Protein AF-A0A1Q6JDL2-F1 (afdb_monomer_lite)

Radius of gyration: 20.77 Å; chains: 1; bounding box: 45×33×59 Å

Structure (mmCIF, N/CA/C/O backbone):
data_AF-A0A1Q6JDL2-F1
#
_entry.id   AF-A0A1Q6JDL2-F1
#
loop_
_atom_site.group_PDB
_atom_site.id
_atom_site.type_symbol
_atom_site.label_atom_id
_atom_site.label_alt_id
_atom_site.label_comp_id
_atom_site.label_asym_id
_atom_site.label_entity_id
_atom_site.label_seq_id
_atom_site.pdbx_PDB_ins_code
_atom_site.Cartn_x
_atom_site.Cartn_y
_atom_site.Cartn_z
_atom_site.occupancy
_atom_site.B_iso_or_equiv
_atom_site.auth_seq_id
_atom_site.auth_comp_id
_atom_site.auth_asym_id
_atom_site.auth_atom_id
_atom_site.pdbx_PDB_model_num
ATOM 1 N N . MET A 1 1 ? -25.948 2.779 13.082 1.00 45.84 1 MET A N 1
ATOM 2 C CA . MET A 1 1 ? -25.462 2.759 11.681 1.00 45.84 1 MET A CA 1
ATOM 3 C C . MET A 1 1 ? -24.022 3.265 11.502 1.00 45.84 1 MET A C 1
ATOM 5 O O . MET A 1 1 ? -23.472 3.060 10.432 1.00 45.84 1 MET A O 1
ATOM 9 N N . LEU A 1 2 ? -23.381 3.844 12.532 1.00 51.50 2 LEU A N 1
ATOM 10 C CA . LEU A 1 2 ? -21.975 4.301 12.524 1.00 51.50 2 LEU A CA 1
ATOM 11 C C . LEU A 1 2 ? -21.120 3.555 13.575 1.00 51.50 2 LEU A C 1
ATOM 13 O O . LEU A 1 2 ? -20.345 4.158 14.305 1.00 51.50 2 LEU A O 1
ATOM 17 N N . GLY A 1 3 ? -21.358 2.255 13.751 1.00 53.88 3 GLY A N 1
ATOM 18 C CA . GLY A 1 3 ? -20.612 1.417 14.699 1.00 53.88 3 GLY A CA 1
ATOM 19 C C . GLY A 1 3 ? -19.662 0.468 13.978 1.00 53.88 3 GLY A C 1
ATOM 20 O O . GLY A 1 3 ? -19.667 0.432 12.755 1.00 53.88 3 GLY A O 1
ATOM 21 N N . LYS A 1 4 ? -18.909 -0.323 14.747 1.00 53.91 4 LYS A N 1
ATOM 22 C CA . LYS A 1 4 ? -17.880 -1.300 14.328 1.00 53.91 4 LYS A CA 1
ATOM 23 C C . LYS A 1 4 ? -18.286 -2.259 13.183 1.00 53.91 4 LYS A C 1
ATOM 25 O O . LYS A 1 4 ? -17.408 -2.769 12.504 1.00 53.91 4 LYS A O 1
ATOM 30 N N . ASP A 1 5 ? -19.591 -2.410 12.936 1.00 59.38 5 ASP A N 1
ATOM 31 C CA . ASP A 1 5 ? -20.210 -3.233 11.880 1.00 59.38 5 ASP A CA 1
ATOM 32 C C . ASP A 1 5 ? -20.914 -2.396 10.781 1.00 59.38 5 ASP A C 1
ATOM 34 O O . ASP A 1 5 ? -21.809 -2.862 10.077 1.00 59.38 5 ASP A O 1
ATOM 38 N N . GLY A 1 6 ? -20.593 -1.104 10.679 1.00 68.94 6 GLY A N 1
ATOM 39 C CA . GLY A 1 6 ? -21.198 -0.157 9.743 1.00 68.94 6 GLY A CA 1
ATOM 40 C C . GLY A 1 6 ? -20.504 -0.133 8.379 1.00 68.94 6 GLY A C 1
ATOM 41 O O . GLY A 1 6 ? -19.303 -0.370 8.272 1.00 68.94 6 GLY A O 1
ATOM 42 N N . ALA A 1 7 ? -21.242 0.261 7.336 1.00 79.31 7 ALA A N 1
ATOM 43 C CA . ALA A 1 7 ? -20.766 0.345 5.945 1.00 79.31 7 ALA A CA 1
ATOM 44 C C . ALA A 1 7 ? -19.514 1.230 5.730 1.00 79.31 7 ALA A C 1
ATOM 46 O O . ALA A 1 7 ? -18.865 1.152 4.689 1.00 79.31 7 ALA A O 1
ATOM 47 N N . PHE A 1 8 ? -19.152 2.056 6.716 1.00 83.38 8 PHE A N 1
ATOM 48 C CA . PHE A 1 8 ? -17.977 2.922 6.671 1.00 83.38 8 PHE A CA 1
ATOM 49 C C . PHE A 1 8 ? -16.648 2.182 6.845 1.00 83.38 8 PHE A C 1
ATOM 51 O O . PHE A 1 8 ? -15.660 2.621 6.264 1.00 83.38 8 PHE A O 1
ATOM 58 N N . VAL A 1 9 ? -16.598 1.081 7.604 1.00 87.31 9 VAL A N 1
ATOM 59 C CA . VAL A 1 9 ? -15.344 0.331 7.808 1.00 87.31 9 VAL A CA 1
ATOM 60 C C . VAL A 1 9 ? -14.867 -0.306 6.490 1.00 87.31 9 VAL A C 1
ATOM 62 O O . VAL A 1 9 ? -13.727 -0.042 6.109 1.00 87.31 9 VAL A O 1
ATOM 65 N N . PRO A 1 10 ? -15.717 -1.016 5.715 1.00 89.75 10 PRO A N 1
ATOM 66 C CA . PRO A 1 10 ? -15.338 -1.515 4.388 1.00 89.75 10 PRO A CA 1
ATOM 67 C C . PRO A 1 10 ? -14.972 -0.408 3.389 1.00 89.75 10 PRO A C 1
ATOM 69 O O . PRO A 1 10 ? -14.063 -0.575 2.578 1.00 89.75 10 PRO A O 1
ATOM 72 N N . LEU A 1 11 ? -15.654 0.743 3.443 1.00 91.38 11 LEU A N 1
ATOM 73 C CA . LEU A 1 11 ? -15.316 1.887 2.592 1.00 91.38 11 LEU A CA 1
ATOM 74 C C . LEU A 1 11 ? -13.927 2.444 2.935 1.00 91.38 11 LEU A C 1
ATOM 76 O O . LEU A 1 11 ? -13.118 2.679 2.039 1.00 91.38 11 LEU A O 1
ATOM 80 N N . LEU A 1 12 ? -13.639 2.632 4.225 1.00 90.50 12 LEU A N 1
ATOM 81 C CA . LEU A 1 12 ? -12.338 3.104 4.690 1.00 90.50 12 LEU A CA 1
ATOM 82 C C . LEU A 1 12 ? -11.230 2.112 4.323 1.00 90.50 12 LEU A C 1
ATOM 84 O O . LEU A 1 12 ? -10.177 2.529 3.849 1.00 90.50 12 LEU A O 1
ATOM 88 N N . GLU A 1 13 ? -11.486 0.812 4.474 1.00 92.44 13 GLU A N 1
ATOM 89 C CA . GLU A 1 13 ? -10.595 -0.251 4.009 1.00 92.44 13 GLU A CA 1
ATOM 90 C C . GLU A 1 13 ? -10.262 -0.109 2.524 1.00 92.44 13 GLU A C 1
ATOM 92 O O . GLU A 1 13 ? -9.089 -0.087 2.144 1.00 92.44 13 GLU A O 1
ATOM 97 N N . SER A 1 14 ? -11.289 0.044 1.685 1.00 94.12 14 SER A N 1
ATOM 98 C CA . SER A 1 14 ? -11.118 0.216 0.245 1.00 94.12 14 SER A CA 1
ATOM 99 C C . SER A 1 14 ? -10.290 1.457 -0.089 1.00 94.12 14 SER A C 1
ATOM 101 O O . SER A 1 14 ? -9.415 1.384 -0.949 1.00 94.12 14 SER A O 1
ATOM 103 N N . ILE A 1 15 ? -10.542 2.585 0.581 1.00 93.75 15 ILE A N 1
ATOM 104 C CA . ILE A 1 15 ? -9.812 3.840 0.351 1.00 93.75 15 ILE A CA 1
ATOM 105 C C . ILE A 1 15 ? -8.339 3.687 0.742 1.00 93.75 15 ILE A C 1
ATOM 107 O O . ILE A 1 15 ? -7.460 4.047 -0.038 1.00 93.75 15 ILE A O 1
ATOM 111 N N . LEU A 1 16 ? -8.054 3.125 1.922 1.00 93.75 16 LEU A N 1
ATOM 112 C CA . LEU A 1 16 ? -6.681 2.939 2.398 1.00 93.75 16 LEU A CA 1
ATOM 113 C C . LEU A 1 16 ? -5.899 1.974 1.502 1.00 93.75 16 LEU A C 1
ATOM 115 O O . LEU A 1 16 ? -4.747 2.243 1.165 1.00 93.75 16 LEU A O 1
ATOM 119 N N . ASN A 1 17 ? -6.523 0.875 1.076 1.00 95.69 17 ASN A N 1
ATOM 120 C CA . ASN A 1 17 ? -5.894 -0.074 0.161 1.00 95.69 17 ASN A CA 1
ATOM 121 C C . ASN A 1 17 ? -5.638 0.551 -1.218 1.00 95.69 17 ASN A C 1
ATOM 123 O O . ASN A 1 17 ? -4.544 0.391 -1.751 1.00 95.69 17 ASN A O 1
ATOM 127 N N . ALA A 1 18 ? -6.593 1.305 -1.771 1.00 96.81 18 ALA A N 1
ATOM 128 C CA . ALA A 1 18 ? -6.411 1.998 -3.047 1.00 96.81 18 ALA A CA 1
ATOM 129 C C . ALA A 1 18 ? -5.289 3.046 -2.985 1.00 96.81 18 ALA A C 1
ATOM 131 O O . ALA A 1 18 ? -4.478 3.131 -3.905 1.00 96.81 18 ALA A O 1
ATOM 132 N N . ALA A 1 19 ? -5.196 3.799 -1.885 1.00 95.94 19 ALA A N 1
ATOM 133 C CA . ALA A 1 19 ? -4.126 4.770 -1.680 1.00 95.94 19 ALA A CA 1
ATOM 134 C C . ALA A 1 19 ? -2.740 4.100 -1.659 1.00 95.94 19 ALA A C 1
ATOM 136 O O . ALA A 1 19 ? -1.830 4.552 -2.350 1.00 95.94 19 ALA A O 1
ATOM 137 N N . LEU A 1 20 ? -2.590 2.985 -0.934 1.00 96.62 20 LEU A N 1
ATOM 138 C CA . LEU A 1 20 ? -1.334 2.225 -0.885 1.00 96.62 20 LEU A CA 1
ATOM 139 C C . LEU A 1 20 ? -0.955 1.609 -2.241 1.00 96.62 20 LEU A C 1
ATOM 141 O O . LEU A 1 20 ? 0.227 1.525 -2.570 1.00 96.62 20 LEU A O 1
ATOM 145 N N . GLU A 1 21 ? -1.937 1.165 -3.030 1.00 97.69 21 GLU A N 1
ATOM 146 C CA . GLU A 1 21 ? -1.688 0.687 -4.394 1.00 97.69 21 GLU A CA 1
ATOM 147 C C . GLU A 1 21 ? -1.202 1.807 -5.312 1.00 97.69 21 GLU A C 1
ATOM 149 O O . GLU A 1 21 ? -0.225 1.604 -6.031 1.00 97.69 21 GLU A O 1
ATOM 154 N N . GLY A 1 22 ? -1.821 2.988 -5.230 1.00 97.56 22 GLY A N 1
ATOM 155 C CA . GLY A 1 22 ? -1.391 4.166 -5.979 1.00 97.56 22 GLY A CA 1
ATOM 156 C C . GLY A 1 22 ? 0.030 4.606 -5.619 1.00 97.56 22 GLY A C 1
ATOM 157 O O . GLY A 1 22 ? 0.821 4.909 -6.509 1.00 97.56 22 GLY A O 1
ATOM 158 N N . GLU A 1 23 ? 0.398 4.570 -4.333 1.00 97.88 23 GLU A N 1
ATOM 159 C CA . GLU A 1 23 ? 1.782 4.817 -3.904 1.00 97.88 23 GLU A CA 1
ATOM 160 C C . GLU A 1 23 ? 2.761 3.798 -4.513 1.00 97.88 23 GLU A C 1
ATOM 162 O O . GLU A 1 23 ? 3.850 4.173 -4.944 1.00 97.88 23 GLU A O 1
ATOM 167 N N . MET A 1 24 ? 2.390 2.515 -4.586 1.00 97.94 24 MET A N 1
ATOM 168 C CA . MET A 1 24 ? 3.235 1.483 -5.198 1.00 97.94 24 MET A CA 1
ATOM 169 C C . MET A 1 24 ? 3.373 1.654 -6.714 1.00 97.94 24 MET A C 1
ATOM 171 O O . MET A 1 24 ? 4.446 1.402 -7.262 1.00 97.94 24 MET A O 1
ATOM 175 N N . ASP A 1 25 ? 2.308 2.066 -7.401 1.00 97.94 25 ASP A N 1
ATOM 176 C CA . ASP A 1 25 ? 2.372 2.358 -8.834 1.00 97.94 25 ASP A CA 1
ATOM 177 C C . ASP A 1 25 ? 3.292 3.547 -9.119 1.00 97.94 25 ASP A C 1
ATOM 179 O O . ASP A 1 25 ? 4.100 3.475 -10.042 1.00 97.94 25 ASP A O 1
ATOM 183 N N . ALA A 1 26 ? 3.236 4.590 -8.286 1.00 97.75 26 ALA A N 1
ATOM 184 C CA . ALA A 1 26 ? 4.156 5.721 -8.369 1.00 97.75 26 ALA A CA 1
ATOM 185 C C . ALA A 1 26 ? 5.610 5.332 -8.034 1.00 97.75 26 ALA A C 1
ATOM 187 O O . ALA A 1 26 ? 6.539 5.876 -8.625 1.00 97.75 26 ALA A O 1
ATOM 188 N N . HIS A 1 27 ? 5.813 4.387 -7.108 1.00 97.69 27 HIS A N 1
ATOM 189 C CA . HIS A 1 27 ? 7.139 3.878 -6.733 1.00 97.69 27 HIS A CA 1
ATOM 190 C C . HIS A 1 27 ? 7.797 3.052 -7.844 1.00 97.69 27 HIS A C 1
ATOM 192 O O . HIS A 1 27 ? 9.001 3.146 -8.053 1.00 97.69 27 HIS A O 1
ATOM 198 N N . LEU A 1 28 ? 7.027 2.232 -8.566 1.00 97.88 28 LEU A N 1
ATOM 199 C CA . LEU A 1 28 ? 7.543 1.359 -9.626 1.00 97.88 28 LEU A CA 1
ATOM 200 C C . LEU A 1 28 ? 7.565 2.058 -10.991 1.00 97.88 28 LEU A C 1
ATOM 202 O O . LEU A 1 28 ? 6.835 1.655 -11.910 1.00 97.88 28 LEU A O 1
ATOM 206 N N . THR A 1 29 ? 8.438 3.062 -11.110 1.00 97.81 29 THR A N 1
ATOM 207 C CA . THR A 1 29 ? 8.723 3.765 -12.370 1.00 97.81 29 THR A CA 1
ATOM 208 C C . THR A 1 29 ? 9.323 2.828 -13.424 1.00 97.81 29 THR A C 1
ATOM 210 O O . THR A 1 29 ? 9.679 1.678 -13.145 1.00 97.81 29 THR A O 1
ATOM 213 N N . GLU A 1 30 ? 9.437 3.309 -14.661 1.00 97.38 30 GLU A N 1
ATOM 214 C CA . GLU A 1 30 ? 10.061 2.540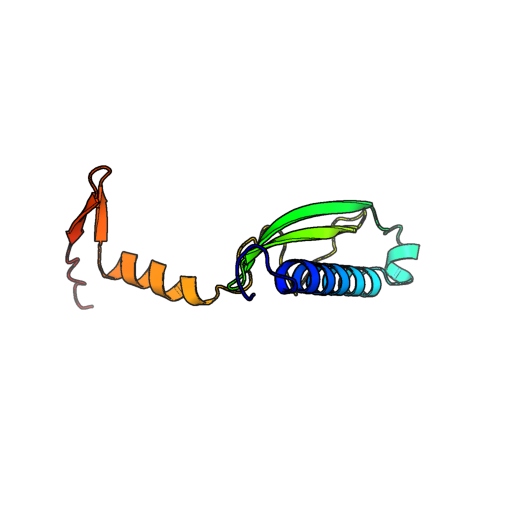 -15.739 1.00 97.38 30 GLU A CA 1
ATOM 215 C C . GLU A 1 30 ? 11.541 2.253 -15.438 1.00 97.38 30 GLU A C 1
ATOM 217 O O . GLU A 1 30 ? 12.006 1.133 -15.637 1.00 97.38 30 GLU A O 1
ATOM 222 N N . GLU A 1 31 ? 12.261 3.214 -14.855 1.00 97.88 31 GLU A N 1
ATOM 223 C CA . GLU A 1 31 ? 13.660 3.049 -14.452 1.00 97.88 31 GLU A CA 1
ATOM 224 C C . GLU A 1 31 ? 13.807 1.956 -13.387 1.00 97.88 31 GLU A C 1
ATOM 226 O O . GLU A 1 31 ? 14.647 1.065 -13.519 1.00 97.88 31 GLU A O 1
ATOM 231 N N . GLU A 1 32 ? 12.955 1.966 -12.357 1.00 97.88 32 GLU A N 1
ATOM 232 C CA . GLU A 1 32 ? 12.938 0.921 -11.326 1.00 97.88 32 GLU A CA 1
ATOM 233 C C . GLU A 1 32 ? 12.693 -0.466 -11.936 1.00 97.88 32 GLU A C 1
ATOM 235 O O . GLU A 1 32 ? 13.343 -1.443 -11.553 1.00 97.88 32 GLU A O 1
ATOM 240 N N . ARG A 1 33 ? 11.798 -0.562 -12.927 1.00 97.19 33 ARG A N 1
ATOM 241 C CA . ARG A 1 33 ? 11.502 -1.820 -13.630 1.00 97.19 33 ARG A CA 1
ATOM 242 C C . ARG A 1 33 ? 12.667 -2.298 -14.483 1.00 97.19 33 ARG A C 1
ATOM 244 O O . ARG A 1 33 ? 12.983 -3.488 -14.447 1.00 97.19 33 ARG A O 1
ATOM 251 N N . GLN A 1 34 ? 13.337 -1.395 -15.192 1.00 97.88 34 GLN A N 1
ATOM 252 C CA . GLN A 1 34 ? 14.535 -1.704 -15.979 1.00 97.88 34 GLN A CA 1
ATOM 253 C C . GLN A 1 34 ? 15.702 -2.155 -15.091 1.00 97.88 34 GLN A C 1
ATOM 255 O O . GLN A 1 34 ? 16.439 -3.068 -15.461 1.00 97.88 34 GLN A O 1
ATOM 260 N N . MET A 1 35 ? 15.814 -1.606 -13.877 1.00 97.44 35 MET A N 1
ATOM 261 C CA . MET A 1 35 ? 16.748 -2.069 -12.841 1.00 97.44 35 MET A CA 1
ATOM 262 C C . MET A 1 35 ? 16.323 -3.390 -12.168 1.00 97.44 35 MET A C 1
ATOM 264 O O . MET A 1 35 ? 16.991 -3.871 -11.251 1.00 97.44 35 MET A O 1
ATOM 268 N N . GLY A 1 36 ? 15.225 -4.006 -12.615 1.00 97.44 36 GLY A N 1
ATOM 269 C CA . GLY A 1 36 ? 14.753 -5.310 -12.153 1.00 97.44 36 GLY A CA 1
ATOM 270 C C . GLY A 1 36 ? 13.815 -5.267 -10.945 1.00 97.44 36 GLY A C 1
ATOM 271 O O . GLY A 1 36 ? 13.444 -6.330 -10.430 1.00 97.44 36 GLY A O 1
ATOM 272 N N . ASN A 1 37 ? 13.400 -4.079 -10.488 1.00 98.38 37 ASN A N 1
ATOM 273 C CA . ASN A 1 37 ? 12.397 -3.967 -9.440 1.00 98.38 37 ASN A CA 1
ATOM 274 C C . ASN A 1 37 ? 10.995 -4.278 -9.981 1.00 98.38 37 ASN A C 1
ATOM 276 O O . ASN A 1 37 ? 10.644 -4.007 -11.127 1.00 98.38 37 ASN A O 1
ATOM 280 N N . ARG A 1 38 ? 10.167 -4.895 -9.144 1.00 97.94 38 ARG A N 1
ATOM 281 C CA . ARG A 1 38 ? 8.807 -5.316 -9.500 1.00 97.94 38 ARG A CA 1
ATOM 282 C C . ARG A 1 38 ? 7.994 -5.612 -8.256 1.00 97.94 38 ARG A C 1
ATOM 284 O O . ARG A 1 38 ? 8.548 -5.816 -7.180 1.00 97.94 38 ARG A O 1
ATOM 291 N N . ARG A 1 39 ? 6.677 -5.726 -8.412 1.00 97.81 39 ARG A N 1
ATOM 292 C CA . ARG A 1 39 ? 5.776 -6.145 -7.330 1.00 97.81 39 ARG A CA 1
ATOM 293 C C . ARG A 1 39 ? 6.154 -7.543 -6.815 1.00 97.81 39 ARG A C 1
ATOM 295 O O . ARG A 1 39 ? 6.444 -8.452 -7.595 1.00 97.81 39 ARG A O 1
ATOM 302 N N . ASN A 1 40 ? 6.124 -7.708 -5.496 1.00 97.38 40 ASN A N 1
ATOM 303 C CA . ASN A 1 40 ? 6.482 -8.928 -4.772 1.00 97.38 40 ASN A CA 1
ATOM 304 C C . ASN A 1 40 ? 5.405 -9.280 -3.731 1.00 97.38 40 ASN A C 1
ATOM 306 O O . ASN A 1 40 ? 5.679 -9.466 -2.544 1.00 97.38 40 ASN A O 1
ATOM 310 N N . GLY A 1 41 ? 4.157 -9.333 -4.199 1.00 96.38 41 GLY A N 1
ATOM 311 C CA . GLY A 1 41 ? 2.993 -9.640 -3.375 1.00 96.38 41 GLY A CA 1
ATOM 312 C C . GLY A 1 41 ? 2.572 -8.493 -2.456 1.00 96.38 41 GLY A C 1
ATOM 313 O O . GLY A 1 41 ? 2.926 -7.328 -2.660 1.00 96.38 41 GLY A O 1
ATOM 314 N N . LYS A 1 42 ? 1.771 -8.844 -1.450 1.00 96.00 42 LYS A N 1
ATOM 315 C CA . LYS A 1 42 ? 1.226 -7.919 -0.454 1.00 96.00 42 LYS A CA 1
ATOM 316 C C . LYS A 1 42 ? 1.320 -8.540 0.937 1.00 96.00 42 LYS A C 1
ATOM 318 O O . LYS A 1 42 ? 1.374 -9.761 1.074 1.00 96.00 42 LYS A O 1
ATOM 323 N N . MET A 1 43 ? 1.341 -7.701 1.961 1.00 94.62 43 MET A N 1
ATOM 324 C CA . MET A 1 43 ? 1.324 -8.107 3.362 1.00 94.62 43 MET A CA 1
ATOM 325 C C . MET A 1 43 ? 0.099 -7.513 4.046 1.00 94.62 43 MET A C 1
ATOM 327 O O . MET A 1 43 ? -0.155 -6.317 3.926 1.00 94.62 43 MET A O 1
ATOM 331 N N . GLN A 1 44 ? -0.638 -8.342 4.779 1.00 95.31 44 GLN A N 1
ATOM 332 C CA . GLN A 1 44 ? -1.771 -7.874 5.567 1.00 95.31 44 GLN A CA 1
ATOM 333 C C . GLN A 1 44 ? -1.304 -7.331 6.917 1.00 95.31 44 GLN A C 1
ATOM 335 O O . GLN A 1 44 ? -0.398 -7.889 7.542 1.00 95.31 44 GLN A O 1
ATOM 340 N N . LYS A 1 45 ? -1.939 -6.256 7.3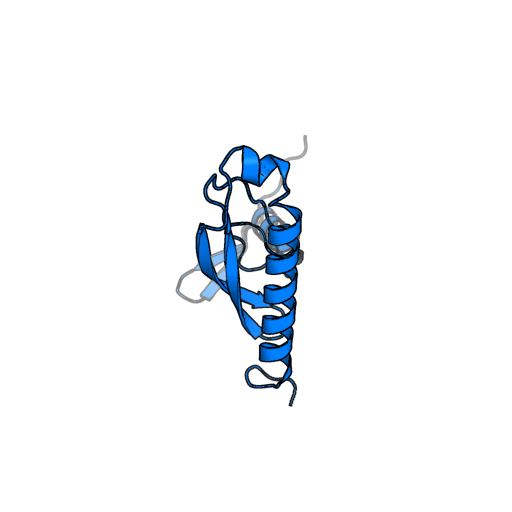82 1.00 93.69 45 LYS A N 1
ATOM 341 C CA . LYS A 1 45 ? -1.821 -5.773 8.759 1.00 93.69 45 LYS A CA 1
ATOM 342 C C . LYS A 1 45 ? -3.140 -5.167 9.224 1.00 93.69 45 LYS A C 1
ATOM 344 O O . LYS A 1 45 ? -3.875 -4.589 8.427 1.00 93.69 45 LYS A O 1
ATOM 349 N N . GLN A 1 46 ? -3.402 -5.269 10.523 1.00 93.06 46 GLN A N 1
ATOM 350 C CA . GLN A 1 46 ? -4.550 -4.621 11.147 1.00 93.06 46 GLN A CA 1
ATOM 351 C C . GLN A 1 46 ? -4.179 -3.210 11.593 1.00 93.06 46 GLN A C 1
ATOM 353 O O . GLN A 1 46 ? -3.144 -2.993 12.233 1.00 93.06 46 GLN A O 1
ATOM 358 N N . VAL A 1 47 ? -5.017 -2.251 11.223 1.00 91.38 47 VAL A N 1
ATOM 359 C CA . VAL A 1 47 ? -4.823 -0.832 11.490 1.00 91.38 47 VAL A CA 1
ATOM 360 C C . VAL A 1 47 ? -5.984 -0.325 12.326 1.00 91.38 47 VAL A C 1
ATOM 362 O O . VAL A 1 47 ? -7.149 -0.452 11.960 1.00 91.38 47 VAL A O 1
ATOM 365 N N . GLN A 1 48 ? -5.647 0.269 13.462 1.00 88.00 48 GLN A N 1
ATOM 366 C CA . GLN A 1 48 ? -6.596 0.886 14.370 1.00 88.00 48 GLN A CA 1
ATOM 367 C C . GLN A 1 48 ? -6.907 2.300 13.890 1.00 88.00 48 GLN A C 1
ATOM 369 O O . GLN A 1 48 ? -6.013 3.146 13.777 1.00 88.00 48 GLN A O 1
ATOM 374 N N . THR A 1 49 ? -8.185 2.561 13.636 1.00 84.06 49 THR A N 1
ATOM 375 C CA . THR A 1 49 ? -8.696 3.881 13.262 1.00 84.06 49 THR A CA 1
ATOM 376 C C . THR A 1 49 ? -9.754 4.331 14.272 1.00 84.06 49 THR A C 1
ATOM 378 O O . THR A 1 49 ? -10.328 3.491 14.970 1.00 84.06 49 THR A O 1
ATOM 381 N N . PRO A 1 50 ? -10.071 5.635 14.355 1.00 80.94 50 PRO A N 1
ATOM 382 C CA . PRO A 1 50 ? -11.153 6.117 15.216 1.00 80.94 50 PRO A CA 1
ATOM 383 C C . PRO A 1 50 ? -12.523 5.489 14.914 1.00 80.94 50 PRO A C 1
ATOM 385 O O . PRO A 1 50 ? -13.385 5.459 15.787 1.00 80.94 50 PRO A O 1
ATOM 388 N N . LEU A 1 51 ? -12.726 4.991 13.690 1.0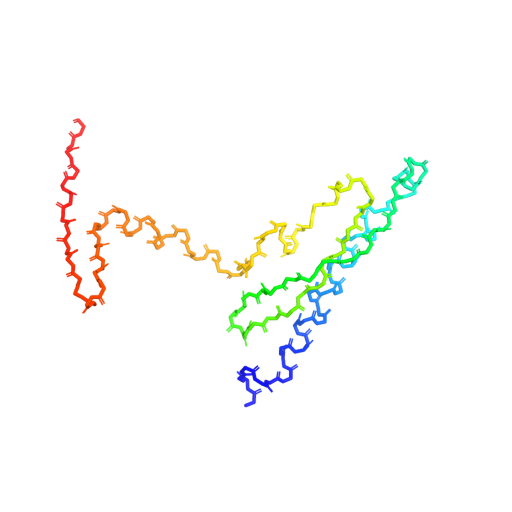0 80.81 51 LEU A N 1
ATOM 389 C CA . LEU A 1 51 ? -13.988 4.404 13.233 1.00 80.81 51 LEU A CA 1
ATOM 390 C C . LEU A 1 51 ? -14.057 2.882 13.430 1.00 80.81 51 LEU A C 1
ATOM 392 O O . LEU A 1 51 ? -15.132 2.299 13.313 1.00 80.81 51 LEU A O 1
ATOM 396 N N . GLY A 1 52 ? -12.930 2.237 13.733 1.00 82.62 52 GLY A N 1
ATOM 397 C CA . GLY A 1 52 ? -12.837 0.787 13.864 1.00 82.62 52 GLY A CA 1
ATOM 398 C C . GLY A 1 52 ? -11.480 0.233 13.440 1.00 82.62 52 GLY A C 1
ATOM 399 O O . GLY A 1 52 ? -10.605 0.953 12.952 1.00 82.62 52 GLY A O 1
ATOM 400 N N . GLU A 1 53 ? -11.310 -1.069 13.642 1.00 88.44 53 GLU A N 1
ATOM 401 C CA . GLU A 1 53 ? -10.172 -1.814 13.110 1.00 88.44 53 GLU A CA 1
ATOM 402 C C . GLU A 1 53 ? -10.411 -2.108 11.627 1.00 88.44 53 GLU A C 1
ATOM 404 O O . GLU A 1 53 ? -11.513 -2.487 11.235 1.00 88.44 53 GLU A O 1
ATOM 409 N N . VAL A 1 54 ? -9.383 -1.894 10.812 1.00 91.25 54 VAL A N 1
ATOM 410 C CA . VAL A 1 54 ? -9.413 -2.086 9.361 1.00 91.25 54 VAL A CA 1
ATOM 411 C C . VAL A 1 54 ? -8.274 -3.017 8.963 1.00 91.25 54 VAL A C 1
ATOM 413 O O . VAL A 1 54 ? -7.147 -2.862 9.445 1.00 91.25 54 VAL A O 1
ATOM 416 N N . THR A 1 55 ? -8.539 -3.953 8.052 1.00 92.75 55 THR A N 1
ATOM 417 C CA . THR A 1 55 ? -7.490 -4.808 7.487 1.00 92.75 55 THR A CA 1
ATOM 418 C C . THR A 1 55 ? -6.929 -4.156 6.233 1.00 92.75 55 THR A C 1
ATOM 420 O O . THR A 1 55 ? -7.625 -3.998 5.239 1.00 92.75 55 THR A O 1
ATOM 423 N N . VAL A 1 56 ? -5.649 -3.788 6.242 1.00 94.56 56 VAL A N 1
ATOM 424 C CA . VAL A 1 56 ? -4.996 -3.231 5.049 1.00 94.56 56 VAL A CA 1
ATOM 425 C C . VAL A 1 56 ? -4.008 -4.222 4.457 1.00 94.56 56 VAL A C 1
ATOM 427 O O . VAL A 1 56 ? -3.295 -4.930 5.169 1.00 94.56 56 VAL A O 1
ATOM 430 N N . SER A 1 57 ? -3.945 -4.247 3.132 1.00 95.56 57 SER A N 1
ATOM 431 C CA . SER A 1 57 ? -3.068 -5.100 2.344 1.00 95.56 57 SER A CA 1
ATOM 432 C C . SER A 1 57 ? -1.973 -4.249 1.706 1.00 95.56 57 SER A C 1
ATOM 434 O O . SER A 1 57 ? -2.105 -3.786 0.576 1.00 95.56 57 SER A O 1
ATOM 436 N N . THR A 1 58 ? -0.866 -4.055 2.420 1.00 95.75 58 THR A N 1
ATOM 437 C CA . THR A 1 58 ? 0.250 -3.222 1.963 1.00 95.75 58 THR A CA 1
ATOM 438 C C . THR A 1 58 ? 1.031 -3.918 0.841 1.00 95.75 58 THR A C 1
ATOM 440 O O . THR A 1 58 ? 1.558 -5.015 1.065 1.00 95.75 58 THR A O 1
ATOM 443 N N . PRO A 1 59 ? 1.142 -3.317 -0.355 1.00 97.38 59 PRO A N 1
ATOM 444 C CA . PRO A 1 59 ? 1.932 -3.879 -1.440 1.00 97.38 59 PRO A CA 1
ATOM 445 C C . PRO A 1 59 ? 3.428 -3.832 -1.113 1.00 97.38 59 PRO A C 1
ATOM 447 O O . PRO A 1 59 ? 3.896 -3.015 -0.318 1.00 97.38 59 PRO A O 1
ATOM 450 N N . ARG A 1 60 ? 4.197 -4.733 -1.729 1.00 96.81 60 ARG A N 1
ATOM 451 C CA . ARG A 1 60 ? 5.658 -4.771 -1.607 1.00 96.81 60 ARG A CA 1
ATOM 452 C C . ARG A 1 60 ? 6.329 -4.844 -2.965 1.00 96.81 60 ARG A C 1
ATOM 454 O O . ARG A 1 60 ? 5.802 -5.452 -3.895 1.00 96.81 60 ARG A O 1
ATOM 461 N N . ASP A 1 61 ? 7.527 -4.288 -3.041 1.00 98.00 61 ASP A N 1
ATOM 462 C CA . ASP A 1 61 ? 8.432 -4.416 -4.173 1.00 98.00 61 ASP A CA 1
ATOM 463 C C . ASP A 1 61 ? 9.504 -5.495 -3.909 1.00 98.00 61 ASP A C 1
ATOM 465 O O . ASP A 1 61 ? 9.692 -5.972 -2.781 1.00 98.00 61 ASP A O 1
ATOM 469 N N . ARG A 1 62 ? 10.191 -5.928 -4.968 1.00 97.94 62 ARG A N 1
ATOM 470 C CA . ARG A 1 62 ? 11.212 -6.984 -4.930 1.00 97.94 62 ARG A CA 1
ATOM 471 C C . ARG A 1 62 ? 12.442 -6.529 -4.158 1.00 97.94 62 ARG A C 1
ATOM 473 O O . ARG A 1 62 ? 12.981 -7.318 -3.382 1.00 97.94 62 ARG A O 1
ATOM 480 N N . ASN A 1 63 ? 12.827 -5.270 -4.328 1.00 97.62 63 ASN A N 1
ATOM 481 C CA . ASN A 1 63 ? 14.003 -4.687 -3.689 1.00 97.62 63 ASN A CA 1
ATOM 482 C C . ASN A 1 63 ? 13.723 -4.248 -2.243 1.00 97.62 63 ASN A C 1
ATOM 484 O O . ASN A 1 63 ? 14.648 -3.932 -1.501 1.00 97.62 63 ASN A O 1
ATOM 488 N N . SER A 1 64 ? 12.459 -4.299 -1.806 1.00 95.81 64 SER A N 1
ATOM 489 C CA . SER A 1 64 ? 11.997 -3.824 -0.495 1.00 95.81 64 SER A CA 1
ATOM 490 C C . SER A 1 64 ? 12.282 -2.334 -0.239 1.00 95.81 64 SER A C 1
ATOM 492 O O . SER A 1 64 ? 12.340 -1.916 0.925 1.00 95.81 64 SER A O 1
ATOM 494 N N . SER A 1 65 ? 12.429 -1.541 -1.306 1.00 96.38 65 SER A N 1
ATOM 495 C CA . SER A 1 65 ? 12.708 -0.103 -1.262 1.00 96.38 65 SER A CA 1
ATOM 496 C C . SER A 1 65 ? 11.450 0.752 -1.093 1.00 96.38 65 SER A C 1
ATOM 498 O O . SER A 1 65 ? 11.562 1.886 -0.641 1.00 96.38 65 SER A O 1
ATOM 500 N N . PHE A 1 66 ? 10.257 0.214 -1.366 1.00 97.50 66 PHE A N 1
ATOM 501 C CA . PHE A 1 66 ? 8.997 0.955 -1.256 1.00 97.50 66 PHE A CA 1
ATOM 502 C C . PHE A 1 66 ? 8.749 1.457 0.168 1.00 97.50 66 PHE A C 1
ATOM 504 O O . PHE A 1 66 ? 8.691 0.631 1.078 1.00 97.50 66 PHE A O 1
ATOM 511 N N . ASP A 1 67 ? 8.572 2.764 0.380 1.00 95.62 67 ASP A N 1
ATOM 512 C CA . ASP A 1 67 ? 8.278 3.366 1.691 1.00 95.62 67 ASP A CA 1
ATOM 513 C C . ASP A 1 67 ? 6.927 4.117 1.685 1.00 95.62 67 ASP A C 1
ATOM 515 O O . ASP A 1 67 ? 6.880 5.290 1.307 1.00 95.62 67 ASP A O 1
ATOM 519 N N . PRO A 1 68 ? 5.815 3.454 2.069 1.00 94.44 68 PRO A N 1
ATOM 520 C CA . PRO A 1 68 ? 4.477 4.040 2.011 1.00 94.44 68 PRO A CA 1
ATOM 521 C C . PRO A 1 68 ? 4.297 5.186 3.011 1.00 94.44 68 PRO A C 1
ATOM 523 O O . PRO A 1 68 ? 4.779 5.101 4.147 1.00 94.44 68 PRO A O 1
ATOM 526 N N . GLN A 1 69 ? 3.550 6.224 2.627 1.00 91.12 69 GLN A N 1
ATOM 527 C CA . GLN A 1 69 ? 3.370 7.435 3.437 1.00 91.12 69 GLN A CA 1
ATOM 528 C C . GLN A 1 69 ? 2.022 7.469 4.159 1.00 91.12 69 GLN A C 1
ATOM 530 O O . GLN A 1 69 ? 1.981 7.874 5.322 1.00 91.12 69 GLN A O 1
ATOM 535 N N . PHE A 1 70 ? 0.941 6.992 3.529 1.00 88.56 70 PHE A N 1
ATOM 536 C CA . PHE A 1 70 ? -0.381 6.926 4.172 1.00 88.56 70 PHE A CA 1
ATOM 537 C C . PHE A 1 70 ? -0.397 6.028 5.413 1.00 88.56 70 PHE A C 1
ATOM 539 O O . PHE A 1 70 ? -1.010 6.370 6.424 1.00 88.56 70 PHE A O 1
ATOM 546 N N . ILE A 1 71 ? 0.260 4.866 5.342 1.00 91.31 71 ILE A N 1
ATOM 547 C CA . ILE A 1 71 ? 0.405 3.960 6.485 1.00 91.31 71 ILE A CA 1
ATOM 548 C C . ILE A 1 71 ? 1.810 3.375 6.480 1.00 91.31 71 ILE A C 1
ATOM 550 O O . ILE A 1 71 ? 2.091 2.415 5.753 1.00 91.31 71 ILE A O 1
ATOM 554 N N . LYS A 1 72 ? 2.680 3.893 7.347 1.00 92.12 72 LYS A N 1
ATOM 555 C CA . LYS A 1 72 ? 4.099 3.539 7.329 1.00 92.12 72 LYS A CA 1
ATOM 556 C C . LYS A 1 72 ? 4.330 2.066 7.638 1.00 92.12 72 LYS A C 1
ATOM 558 O O . LYS A 1 72 ? 3.496 1.352 8.221 1.00 92.12 72 LYS A O 1
ATOM 563 N N . LYS A 1 73 ? 5.508 1.571 7.259 1.00 91.12 73 LYS A N 1
ATOM 564 C CA . LYS A 1 73 ? 5.941 0.212 7.610 1.00 91.12 73 LYS A CA 1
ATOM 565 C C . LYS A 1 73 ? 5.837 0.005 9.122 1.00 91.12 73 LYS A C 1
ATOM 567 O O . LYS A 1 73 ? 6.341 0.808 9.898 1.00 91.12 73 LYS A O 1
ATOM 572 N N . ARG A 1 74 ? 5.216 -1.110 9.526 1.00 88.25 74 ARG A N 1
ATOM 573 C CA . ARG A 1 74 ? 4.998 -1.511 10.935 1.00 88.25 74 ARG A CA 1
ATOM 574 C C . ARG A 1 74 ? 4.122 -0.559 11.765 1.00 88.25 74 ARG A C 1
ATOM 576 O O . ARG A 1 74 ? 3.949 -0.789 12.956 1.00 88.25 74 ARG A O 1
ATOM 583 N N . GLU A 1 75 ? 3.537 0.466 11.155 1.00 88.00 75 GLU A N 1
ATOM 584 C CA . GLU A 1 75 ? 2.577 1.344 11.816 1.00 88.00 75 GLU A CA 1
ATOM 585 C C . GLU A 1 75 ? 1.185 0.701 11.811 1.00 88.00 75 GLU A C 1
ATOM 587 O O . GLU A 1 75 ? 0.672 0.328 10.749 1.00 88.00 75 GLU A O 1
ATOM 592 N N . THR A 1 76 ? 0.597 0.564 13.002 1.00 86.06 76 THR A N 1
ATOM 593 C CA . THR A 1 76 ? -0.744 -0.003 13.236 1.00 86.06 76 THR A CA 1
ATOM 59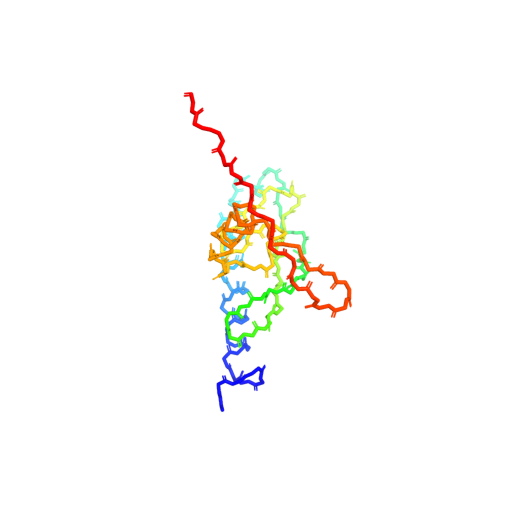4 C C . THR A 1 76 ? -1.738 1.027 13.767 1.00 86.06 76 THR A C 1
ATOM 596 O O . THR A 1 76 ? -2.917 0.723 13.903 1.00 86.06 76 THR A O 1
ATOM 599 N N . ILE A 1 77 ? -1.287 2.248 14.071 1.00 81.38 77 ILE A N 1
ATOM 600 C CA . ILE A 1 77 ? -2.110 3.316 14.646 1.00 81.38 77 ILE A CA 1
ATOM 601 C C . ILE A 1 77 ? -1.776 4.674 13.981 1.00 81.38 77 ILE A C 1
ATOM 603 O O . ILE A 1 77 ? -1.323 5.600 14.655 1.00 81.38 77 ILE A O 1
ATOM 607 N N . PRO A 1 78 ? -1.966 4.810 12.657 1.00 69.31 78 PRO A N 1
ATOM 608 C CA . PRO A 1 78 ? -1.513 5.971 11.884 1.00 69.31 78 PRO A CA 1
ATOM 609 C C . PRO A 1 78 ? -2.249 7.271 12.245 1.00 69.31 78 PRO A C 1
ATOM 611 O O . PRO A 1 78 ? -1.691 8.356 12.134 1.00 69.31 78 PRO A O 1
ATOM 614 N N . LEU A 1 79 ? -3.493 7.172 12.728 1.00 65.12 79 LEU A N 1
ATOM 615 C CA . LEU A 1 79 ? -4.372 8.321 12.985 1.00 65.12 79 LEU A CA 1
ATOM 616 C C . LEU A 1 79 ? -4.451 8.732 14.465 1.00 65.12 79 LEU A C 1
ATOM 618 O O . LEU A 1 79 ? -5.184 9.658 14.799 1.00 65.12 79 LEU A O 1
ATOM 622 N N . LEU A 1 80 ? -3.701 8.084 15.367 1.00 58.72 80 LEU A N 1
ATOM 623 C CA . LEU A 1 80 ? -3.589 8.512 16.771 1.00 58.72 80 LEU A CA 1
ATOM 624 C C . LEU A 1 80 ? -2.250 9.228 17.001 1.00 58.72 80 LEU A C 1
ATOM 626 O O . LEU A 1 80 ? -1.461 8.843 17.868 1.00 58.72 80 LEU A O 1
ATOM 630 N N . GLN A 1 81 ? -1.986 10.299 16.245 1.00 53.50 81 GLN A N 1
ATOM 631 C CA . GLN A 1 81 ? -0.833 11.184 16.497 1.00 53.50 81 GLN A CA 1
ATOM 632 C C . GLN A 1 81 ? -0.861 11.803 17.908 1.00 53.50 81 GLN A C 1
ATOM 634 O O . GLN A 1 81 ? 0.166 12.240 18.431 1.00 53.50 81 GLN A O 1
ATOM 639 N N . GLU A 1 82 ? -2.016 11.746 18.562 1.00 54.16 82 GLU A N 1
ATOM 640 C CA . GLU A 1 82 ? -2.255 12.160 19.936 1.00 54.16 82 GLU A CA 1
ATOM 641 C C . GLU A 1 82 ? -1.479 11.362 21.007 1.00 54.16 82 GLU A C 1
ATOM 643 O O . GLU A 1 82 ? -1.290 11.823 22.128 1.00 54.16 82 GLU A O 1
ATOM 648 N N . LYS A 1 83 ? -0.910 10.189 20.709 1.00 51.31 83 LYS A N 1
ATOM 649 C CA . LYS A 1 83 ? -0.243 9.400 21.768 1.00 51.31 83 LYS A CA 1
ATOM 650 C C . LYS A 1 83 ? 1.135 9.912 22.208 1.00 51.31 83 LYS A C 1
ATOM 652 O O . LYS A 1 83 ? 1.680 9.407 23.190 1.00 51.31 83 LYS A O 1
ATOM 657 N N . LYS A 1 84 ? 1.700 10.932 21.549 1.00 53.50 84 LYS A N 1
ATOM 658 C CA . LYS A 1 84 ? 2.997 11.512 21.954 1.00 53.50 84 LYS A CA 1
ATOM 659 C C . LYS A 1 84 ? 2.920 12.240 23.302 1.00 53.50 84 LYS A C 1
ATOM 661 O O . LYS A 1 84 ? 3.834 12.106 24.113 1.00 53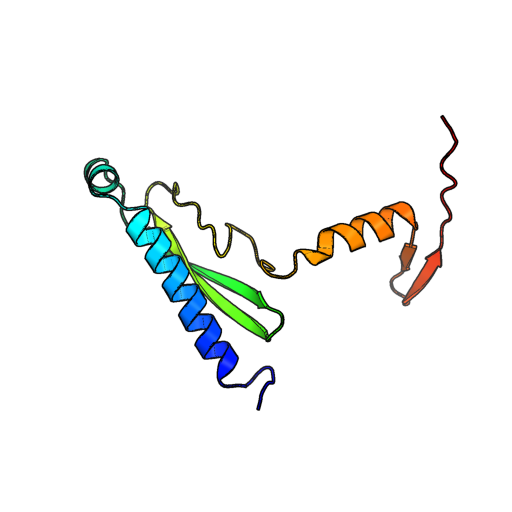.50 84 LYS A O 1
ATOM 666 N N . TYR A 1 85 ? 1.835 12.968 23.572 1.00 53.78 85 TYR A N 1
ATOM 667 C CA . TYR A 1 85 ? 1.707 13.752 24.806 1.00 53.78 85 TYR A CA 1
ATOM 668 C C . TYR A 1 85 ? 1.340 12.897 26.022 1.00 53.78 85 TYR A C 1
ATOM 670 O O . TYR A 1 85 ? 1.729 13.229 27.139 1.00 53.78 85 TYR A O 1
ATOM 678 N N . THR A 1 86 ? 0.649 11.768 25.833 1.00 56.00 86 THR A N 1
ATOM 679 C CA . THR A 1 86 ? 0.248 10.888 26.941 1.00 56.00 86 THR A CA 1
ATOM 680 C C . THR A 1 86 ? 1.452 10.199 27.579 1.00 56.00 86 THR A C 1
ATOM 682 O O . THR A 1 86 ? 1.559 10.170 28.802 1.00 56.00 86 THR A O 1
ATOM 685 N N . ILE A 1 87 ? 2.395 9.701 26.767 1.00 59.94 87 ILE A N 1
ATOM 686 C CA . ILE A 1 87 ? 3.617 9.047 27.264 1.00 59.94 87 ILE A CA 1
ATOM 687 C C . ILE A 1 87 ? 4.482 10.059 28.028 1.00 59.94 87 ILE A C 1
ATOM 689 O O . ILE A 1 87 ? 4.931 9.771 29.140 1.00 59.94 87 ILE A O 1
ATOM 693 N N . GLN A 1 88 ? 4.649 11.275 27.493 1.00 57.00 88 GLN A N 1
ATOM 694 C CA . GLN A 1 88 ? 5.354 12.339 28.210 1.00 57.00 88 GLN A CA 1
ATOM 695 C C . GLN A 1 88 ? 4.654 12.705 29.519 1.00 57.00 88 GLN A C 1
ATOM 697 O O . GLN A 1 88 ? 5.322 12.762 30.545 1.00 57.00 88 GLN A O 1
ATOM 702 N N . ALA A 1 89 ? 3.326 12.861 29.518 1.00 55.00 89 ALA A N 1
ATOM 703 C CA . ALA A 1 89 ? 2.556 13.106 30.732 1.00 55.00 89 ALA A CA 1
ATOM 704 C C . ALA A 1 89 ? 2.739 11.978 31.763 1.00 55.00 89 ALA A C 1
ATOM 706 O O . ALA A 1 89 ? 2.949 12.257 32.936 1.00 55.00 89 ALA A O 1
ATOM 707 N N . THR A 1 90 ? 2.740 10.701 31.372 1.00 59.78 90 THR A N 1
ATOM 708 C CA . THR A 1 90 ? 2.994 9.604 32.328 1.00 59.78 90 THR A CA 1
ATOM 709 C C . THR A 1 90 ? 4.410 9.622 32.898 1.00 59.78 90 THR A C 1
ATOM 711 O O . THR A 1 90 ? 4.579 9.407 34.098 1.00 59.78 90 THR A O 1
ATOM 714 N N . TYR A 1 91 ? 5.416 9.935 32.074 1.00 60.31 91 TYR A N 1
ATOM 715 C CA . TYR A 1 91 ? 6.810 10.008 32.510 1.00 60.31 91 TYR A CA 1
ATOM 716 C C . TYR A 1 91 ? 7.055 11.200 33.444 1.00 60.31 91 TYR A C 1
ATOM 718 O O . TYR A 1 91 ? 7.757 11.071 34.443 1.00 60.31 91 TYR A O 1
ATOM 726 N N . THR A 1 92 ? 6.427 12.347 33.170 1.00 59.31 92 THR A N 1
ATOM 727 C CA . THR A 1 92 ? 6.520 13.539 34.026 1.00 59.31 92 THR A CA 1
ATOM 728 C C . THR A 1 92 ? 5.687 13.414 35.301 1.00 59.31 92 THR A C 1
ATOM 730 O O . THR A 1 92 ? 6.093 13.927 36.342 1.00 59.31 92 THR A O 1
ATOM 733 N N . THR A 1 93 ? 4.548 12.716 35.251 1.00 64.31 93 THR A N 1
ATOM 734 C CA . THR A 1 93 ? 3.599 12.618 36.378 1.00 64.31 93 THR A CA 1
ATOM 735 C C . THR A 1 93 ? 3.824 11.375 37.254 1.00 64.31 93 THR A C 1
ATOM 737 O O . THR A 1 93 ? 3.258 11.289 38.343 1.00 64.31 93 THR A O 1
ATOM 740 N N . GLY A 1 94 ? 4.657 10.417 36.823 1.00 56.25 94 GLY A N 1
ATOM 741 C CA . GLY A 1 94 ? 5.108 9.284 37.642 1.00 56.25 94 GLY A CA 1
ATOM 742 C C . GLY A 1 94 ? 3.990 8.338 38.093 1.00 56.25 94 GLY A C 1
ATOM 743 O O . GLY A 1 94 ? 4.009 7.866 39.231 1.00 56.25 94 GLY A O 1
ATOM 744 N N . ILE A 1 95 ? 2.995 8.085 37.239 1.00 58.69 95 ILE A N 1
ATOM 745 C CA . ILE A 1 95 ? 1.880 7.178 37.551 1.00 58.69 95 ILE A CA 1
ATOM 746 C C . ILE A 1 95 ? 2.303 5.744 37.209 1.00 58.69 95 ILE A C 1
ATOM 748 O O . ILE A 1 95 ? 2.580 5.446 36.049 1.00 58.69 95 ILE A O 1
ATOM 752 N N . LYS A 1 96 ? 2.343 4.856 38.210 1.00 53.28 96 LYS A N 1
ATOM 753 C CA . LYS A 1 96 ? 2.488 3.402 38.023 1.00 53.28 96 LYS A CA 1
ATOM 754 C C . LYS A 1 96 ? 1.158 2.726 38.374 1.00 53.28 96 LYS A C 1
ATOM 756 O O . LYS A 1 96 ? 0.581 3.031 39.419 1.00 53.28 96 LYS A O 1
ATOM 761 N N . GLU A 1 97 ? 0.667 1.857 37.493 1.00 49.25 97 GLU A N 1
ATOM 762 C CA . GLU A 1 97 ? -0.526 1.026 37.710 1.00 49.25 97 GLU A CA 1
ATOM 763 C C . GLU A 1 97 ? -0.099 -0.418 37.988 1.00 49.25 97 GLU A C 1
ATOM 765 O O . GLU A 1 97 ? 0.669 -1.004 37.225 1.00 49.25 97 GLU A O 1
ATOM 770 N N . ASN A 1 98 ? -0.576 -0.982 39.098 1.00 43.03 98 ASN A N 1
ATOM 771 C CA . ASN A 1 98 ? -0.278 -2.360 39.493 1.00 43.03 98 ASN A CA 1
ATOM 772 C C . ASN A 1 98 ? -1.385 -3.306 38.979 1.00 43.03 98 ASN A C 1
ATOM 774 O O . ASN A 1 98 ? -2.484 -2.855 38.663 1.00 43.03 98 ASN A O 1
ATOM 778 N N . HIS A 1 99 ? -1.138 -4.622 38.961 1.00 41.06 99 HIS A N 1
ATOM 779 C CA . HIS A 1 99 ? -2.066 -5.673 38.484 1.00 41.06 99 HIS A CA 1
ATOM 780 C C . HIS A 1 99 ? -3.436 -5.717 39.200 1.00 41.06 99 HIS A C 1
ATOM 782 O O . HIS A 1 99 ? -4.358 -6.373 38.728 1.00 41.06 99 HIS A O 1
ATOM 788 N N . THR A 1 100 ? -3.584 -5.000 40.315 1.00 48.03 100 THR A N 1
ATOM 789 C CA . THR A 1 100 ? -4.825 -4.807 41.082 1.00 48.03 100 THR A CA 1
ATOM 790 C C . THR A 1 100 ? -5.555 -3.488 40.773 1.00 48.03 100 THR A C 1
ATOM 792 O O . THR A 1 100 ? -6.547 -3.172 41.421 1.00 48.03 100 THR A O 1
ATOM 795 N N . GLY A 1 101 ? -5.086 -2.690 39.804 1.00 51.44 101 GLY A N 1
ATOM 796 C CA . GLY A 1 101 ? -5.733 -1.442 39.367 1.00 51.44 101 GLY A CA 1
ATOM 797 C C . GLY A 1 101 ? -5.509 -0.227 40.279 1.00 51.44 101 GLY A C 1
ATOM 798 O O . GLY A 1 101 ? -6.059 0.847 40.032 1.00 51.44 101 GLY A O 1
ATOM 799 N N . GLN A 1 102 ? -4.690 -0.353 41.327 1.00 45.50 102 GLN A N 1
ATOM 800 C CA . GLN A 1 102 ? -4.388 0.754 42.236 1.00 45.50 102 GLN A CA 1
ATOM 801 C C . GLN A 1 102 ? -3.360 1.713 41.608 1.00 45.50 102 GLN A C 1
ATOM 803 O O . GLN A 1 102 ? -2.267 1.295 41.220 1.00 45.50 102 GLN A O 1
ATOM 808 N N . LYS A 1 103 ? -3.704 3.008 41.515 1.00 50.59 103 LYS A N 1
ATOM 809 C CA . LYS A 1 103 ? -2.836 4.062 40.957 1.00 50.59 103 LYS A CA 1
ATOM 810 C C . LYS A 1 103 ? -1.964 4.674 42.051 1.00 50.59 103 LYS A C 1
ATOM 812 O O . LYS A 1 103 ? -2.469 5.392 42.913 1.00 50.59 103 LYS A O 1
ATOM 817 N N . CYS A 1 104 ? -0.653 4.460 41.990 1.00 48.47 104 CYS A N 1
ATOM 818 C CA . CYS A 1 104 ? 0.300 5.134 42.874 1.00 48.47 104 CYS A CA 1
ATOM 819 C C . CYS A 1 104 ? 0.891 6.359 42.152 1.00 48.47 104 CYS A C 1
ATOM 821 O O . CYS A 1 104 ? 1.514 6.220 41.099 1.00 48.47 104 CYS A O 1
ATOM 823 N N . LYS A 1 105 ? 0.688 7.569 42.697 1.00 51.12 105 LYS A N 1
ATOM 824 C CA . LYS A 1 105 ? 1.280 8.816 42.173 1.00 51.12 105 LYS A CA 1
ATOM 825 C C . LYS A 1 105 ? 2.651 9.052 42.815 1.00 51.12 105 LYS A C 1
ATOM 827 O O . LYS A 1 105 ? 2.704 9.425 43.985 1.00 51.12 105 LYS A O 1
ATOM 832 N N . ASN A 1 106 ? 3.743 8.920 42.061 1.00 52.75 106 ASN A N 1
ATOM 833 C CA . ASN A 1 106 ? 5.063 9.374 42.511 1.00 52.75 106 ASN A CA 1
ATOM 834 C C . ASN A 1 106 ? 5.356 10.780 41.972 1.00 52.75 106 ASN A C 1
ATOM 836 O O . ASN A 1 106 ? 5.622 10.963 40.787 1.00 52.75 106 ASN A O 1
ATOM 840 N N . ARG A 1 107 ? 5.352 11.787 42.856 1.00 49.75 107 ARG A N 1
ATOM 841 C CA . ARG A 1 107 ? 5.810 13.146 42.526 1.00 49.75 107 ARG A CA 1
ATOM 842 C C . ARG A 1 107 ? 7.338 13.173 42.465 1.00 49.75 107 ARG A C 1
ATOM 844 O O . ARG A 1 107 ? 7.985 13.432 43.478 1.00 49.75 107 ARG A O 1
ATOM 851 N N . TYR A 1 108 ? 7.932 12.940 41.298 1.00 50.00 108 TYR A N 1
ATOM 852 C CA . TYR A 1 108 ? 9.341 13.283 41.104 1.00 50.00 108 TYR A CA 1
ATOM 853 C C . TYR A 1 108 ? 9.471 14.811 41.053 1.00 50.00 108 TYR A C 1
ATOM 855 O O . TYR A 1 108 ? 9.069 15.462 40.092 1.00 50.00 108 TYR A O 1
ATOM 863 N N . ARG A 1 109 ? 9.998 15.404 42.128 1.00 45.38 109 ARG A N 1
ATOM 864 C CA . ARG A 1 109 ? 10.354 16.825 42.183 1.00 45.38 109 ARG A CA 1
ATOM 865 C C . ARG A 1 109 ? 11.593 17.028 41.312 1.00 45.38 109 ARG A C 1
ATOM 867 O O . ARG A 1 109 ? 12.682 16.625 41.714 1.00 45.38 109 ARG A O 1
ATOM 874 N N . GLN A 1 110 ? 11.435 17.628 40.132 1.00 51.88 110 GLN A N 1
ATOM 875 C CA . GLN A 1 110 ? 12.591 18.052 39.338 1.00 51.88 110 GLN A CA 1
ATOM 876 C C . GLN A 1 110 ? 13.407 19.049 40.172 1.00 51.88 110 GLN A C 1
ATOM 878 O O . GLN A 1 110 ? 12.852 20.016 40.702 1.00 51.88 110 GLN A O 1
ATOM 883 N N . LYS A 1 111 ? 14.702 18.776 40.365 1.00 35.09 111 LYS A N 1
ATOM 884 C CA . LYS A 1 111 ? 15.597 19.733 41.022 1.00 35.09 111 LYS A CA 1
ATOM 885 C C . LYS A 1 111 ? 15.887 20.878 40.041 1.00 35.09 111 LYS A C 1
ATOM 887 O O . LYS A 1 111 ? 16.154 20.585 38.876 1.00 35.09 111 LYS A O 1
ATOM 892 N N . PRO A 1 112 ? 15.790 22.151 40.466 1.00 41.53 112 PRO A N 1
ATOM 893 C CA . PRO A 1 112 ? 16.153 23.274 39.610 1.00 41.53 112 PRO A CA 1
ATOM 894 C C . PRO A 1 112 ? 17.654 23.235 39.287 1.00 41.53 112 PRO A C 1
ATO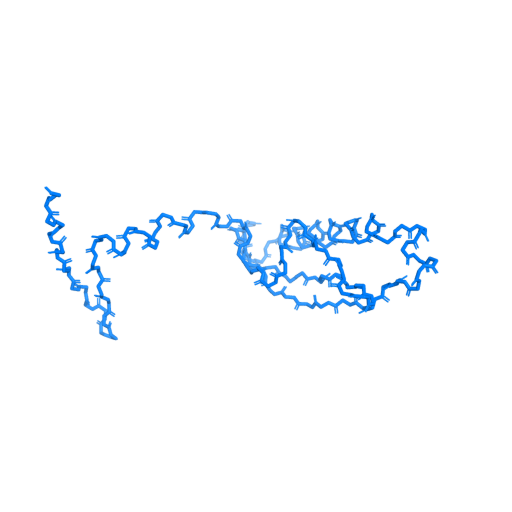M 896 O O . PRO A 1 112 ? 18.432 22.675 40.062 1.00 41.53 112 PRO A O 1
ATOM 899 N N . LYS A 1 113 ? 17.983 23.774 38.109 1.00 47.31 113 LYS A N 1
ATOM 900 C CA . LYS A 1 113 ? 19.318 23.797 37.495 1.00 47.31 113 LYS A CA 1
ATOM 901 C C . LYS A 1 113 ? 20.350 24.520 38.350 1.00 47.31 113 LYS A C 1
ATOM 903 O O . LYS A 1 113 ? 19.964 25.526 38.984 1.00 47.31 113 LYS A O 1
#

Foldseek 3Di:
DQAQPDPVQVVVQVVLQVLLVVLVVVVCDPVCVVVVKDWDFWDWDWADDPSYIHIHTHTAIPVRPRADDQAGVPRRYSPPPVVPVVVVCCVQQVWDADPVRDTDTDHPDDDDD

InterPro domains:
  IPR001207 Transposase, mutator type [PF00872] (3-95)
  IPR001207 Transposase, mutator type [PTHR33217] (2-98)

Sequence (113 aa):
MLGKDGAFVPLLESILNAALEGEMDAHLTEEERQMGNRRNGKMQKQVQTPLGEVTVSTPRDRNSSFDPQFIKKRETIPLLQEKKYTIQATYTTGIKENHTGQKCKNRYRQKPK

Organism: Phocaeicola vulgatus (NCBI:txid821)

pLDDT: mean 78.5, std 20.33, range [35.09, 98.38]

Secondary structure (DSSP, 8-state):
--STTSTHHHHHHHHHHHHHHHHHHHHS-HHHHHTT--EEEEEEEEEEETTEEEEEEEEEESSS----SSS-TT-S-TT-TTHHHHHHHHHHHTEEE-TT--EEE----PPP-